Protein AF-A0A7V9G6Q3-F1 (afdb_monomer_lite)

Structure (mmCIF, N/CA/C/O backbone):
data_AF-A0A7V9G6Q3-F1
#
_entry.id   AF-A0A7V9G6Q3-F1
#
loop_
_atom_site.group_PDB
_atom_site.id
_atom_site.type_symbol
_atom_site.label_atom_id
_atom_site.label_alt_id
_atom_site.label_comp_id
_atom_site.label_asym_id
_atom_site.label_entity_id
_atom_site.label_seq_id
_atom_site.pdbx_PDB_ins_code
_atom_site.Cartn_x
_atom_site.Cartn_y
_atom_site.Cartn_z
_atom_site.occupancy
_atom_site.B_iso_or_equiv
_atom_site.auth_seq_id
_atom_site.auth_comp_id
_atom_site.auth_asym_id
_atom_site.auth_atom_id
_atom_site.pdbx_PDB_model_num
ATOM 1 N N . MET A 1 1 ? -16.842 5.705 -31.949 1.00 74.12 1 MET A N 1
ATOM 2 C CA . MET A 1 1 ? -16.216 4.716 -32.854 1.00 74.12 1 MET A CA 1
ATOM 3 C C . MET A 1 1 ? -16.035 5.419 -34.192 1.00 74.12 1 MET A C 1
ATOM 5 O O . MET A 1 1 ? -16.958 6.126 -34.568 1.00 74.12 1 MET A O 1
ATOM 9 N N . PHE A 1 2 ? -14.858 5.352 -34.820 1.00 83.75 2 PHE A N 1
ATOM 10 C CA . PHE A 1 2 ? -14.587 6.061 -36.082 1.00 83.75 2 PHE A CA 1
ATOM 11 C C . PHE A 1 2 ? -15.015 5.217 -37.288 1.00 83.75 2 PHE A C 1
ATOM 13 O O . PHE A 1 2 ? -14.822 4.003 -37.265 1.00 83.75 2 PHE A O 1
ATOM 20 N N . ASP A 1 3 ? -15.517 5.862 -38.344 1.00 86.12 3 ASP A N 1
ATOM 21 C CA . ASP A 1 3 ? -16.005 5.193 -39.564 1.00 86.12 3 ASP A CA 1
ATOM 22 C C . ASP A 1 3 ? -14.889 4.526 -40.385 1.00 86.12 3 ASP A C 1
ATOM 24 O O . ASP A 1 3 ? -15.136 3.624 -41.181 1.00 86.12 3 ASP A O 1
ATOM 28 N N . THR A 1 4 ? -13.633 4.935 -40.194 1.00 83.56 4 THR A N 1
ATOM 29 C CA . THR A 1 4 ? -12.463 4.292 -40.809 1.00 83.56 4 THR A CA 1
ATOM 30 C C . THR A 1 4 ? -11.347 4.174 -39.770 1.00 83.56 4 THR A C 1
ATOM 32 O O . THR A 1 4 ? -10.496 5.055 -39.662 1.00 83.56 4 THR A O 1
ATOM 35 N N . PRO A 1 5 ? -11.334 3.104 -38.958 1.00 81.31 5 PRO A N 1
ATOM 36 C CA . PRO A 1 5 ? -10.399 2.978 -37.840 1.00 81.31 5 PRO A CA 1
ATOM 37 C C . PRO A 1 5 ? -8.926 2.907 -38.277 1.00 81.31 5 PRO A C 1
ATOM 39 O O . PRO A 1 5 ? -8.040 3.232 -37.495 1.00 81.31 5 PRO A O 1
ATOM 42 N N . THR A 1 6 ? -8.653 2.534 -39.529 1.00 79.00 6 THR A N 1
ATOM 43 C CA . THR A 1 6 ? -7.299 2.376 -40.081 1.00 79.00 6 THR A CA 1
ATOM 44 C C . THR A 1 6 ? -6.585 3.689 -40.407 1.00 79.00 6 THR A C 1
ATOM 46 O O . THR A 1 6 ? -5.374 3.665 -40.593 1.00 79.00 6 THR A O 1
ATOM 49 N N . VAL A 1 7 ? -7.295 4.823 -40.465 1.00 83.19 7 VAL A N 1
ATOM 50 C CA . VAL A 1 7 ? -6.695 6.150 -40.731 1.00 83.19 7 VAL A CA 1
ATOM 51 C C . VAL A 1 7 ? -6.593 7.026 -39.484 1.00 83.19 7 VAL A C 1
ATOM 53 O O . VAL A 1 7 ? -6.053 8.124 -39.548 1.00 83.19 7 VAL A O 1
ATOM 56 N N . VAL A 1 8 ? -7.107 6.550 -38.345 1.00 86.44 8 VAL A N 1
ATOM 57 C CA . VAL A 1 8 ? -7.132 7.310 -37.085 1.00 86.44 8 VAL A CA 1
ATOM 58 C C . VAL A 1 8 ? -5.719 7.560 -36.564 1.00 86.44 8 VAL A C 1
ATOM 60 O O . VAL A 1 8 ? -5.437 8.630 -36.032 1.00 86.44 8 VAL A O 1
ATOM 63 N N . PHE A 1 9 ? -4.823 6.590 -36.745 1.00 89.56 9 PHE A N 1
ATOM 64 C CA . PHE A 1 9 ? -3.432 6.693 -36.333 1.00 89.56 9 PHE A CA 1
ATOM 65 C C . PHE A 1 9 ? -2.520 6.364 -37.506 1.00 89.56 9 PHE A C 1
ATOM 67 O O . PHE A 1 9 ? -2.561 5.259 -38.050 1.00 89.56 9 PHE A O 1
ATOM 74 N N . SER A 1 10 ? -1.683 7.327 -37.888 1.00 89.62 10 SER A N 1
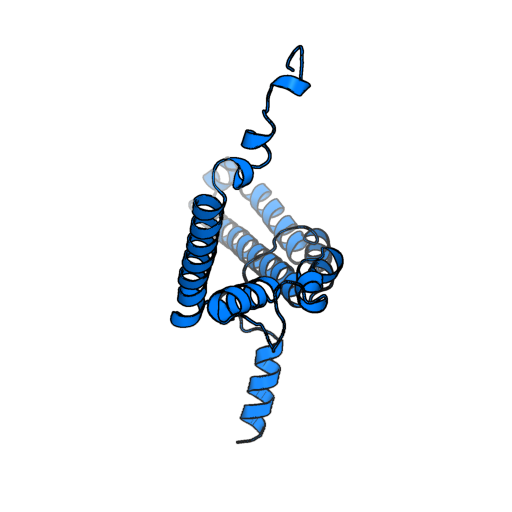ATOM 75 C CA . SER A 1 10 ? -0.628 7.081 -38.862 1.00 89.62 10 SER A CA 1
ATOM 76 C C . SER A 1 10 ? 0.416 6.113 -38.283 1.00 89.62 10 SER A C 1
ATOM 78 O O . SER A 1 10 ? 0.571 6.010 -37.060 1.00 89.62 10 SER A O 1
ATOM 80 N N . PRO A 1 11 ? 1.185 5.421 -39.141 1.00 91.00 11 PRO A N 1
ATOM 81 C CA . PRO A 1 11 ? 2.312 4.601 -38.706 1.00 91.00 11 PRO A CA 1
ATOM 82 C C . PRO A 1 11 ? 3.288 5.326 -37.773 1.00 91.00 11 PRO A C 1
ATOM 84 O O . PRO A 1 11 ? 3.766 4.710 -36.830 1.00 91.00 11 PRO A O 1
ATOM 87 N N . GLU A 1 12 ? 3.547 6.610 -38.022 1.00 91.81 12 GLU A N 1
ATOM 88 C CA . GLU A 1 12 ? 4.443 7.477 -37.243 1.00 91.81 12 GLU A CA 1
ATOM 89 C C . GLU A 1 12 ? 3.870 7.864 -35.876 1.00 91.81 12 GLU A C 1
ATOM 91 O O . GLU A 1 12 ? 4.628 8.127 -34.948 1.00 91.81 12 GLU A O 1
ATOM 96 N N . LEU A 1 13 ? 2.543 7.892 -35.722 1.00 91.19 13 LEU A N 1
ATOM 97 C CA . LEU A 1 13 ? 1.901 8.140 -34.430 1.00 91.19 13 LEU A CA 1
ATOM 98 C C . LEU A 1 13 ? 1.935 6.882 -33.549 1.00 91.19 13 LEU A C 1
ATOM 100 O O . LEU A 1 13 ? 2.157 6.978 -32.347 1.00 91.19 13 LEU A O 1
ATOM 104 N N . LEU A 1 14 ? 1.769 5.698 -34.148 1.00 94.06 14 LEU A N 1
ATOM 105 C CA . LEU A 1 14 ? 1.887 4.413 -33.441 1.00 94.06 14 LEU A CA 1
ATOM 106 C C . LEU A 1 14 ? 3.339 4.035 -33.117 1.00 94.06 14 LEU A C 1
ATOM 108 O O . LEU A 1 14 ? 3.579 3.286 -32.173 1.00 94.06 14 LEU A O 1
ATOM 112 N N . ARG A 1 15 ? 4.282 4.514 -33.932 1.00 95.44 15 ARG A N 1
ATOM 113 C CA . ARG A 1 15 ? 5.722 4.252 -33.847 1.00 95.44 15 ARG A CA 1
ATOM 114 C C . ARG A 1 15 ? 6.480 5.581 -33.899 1.00 95.44 15 ARG A C 1
ATOM 116 O O . ARG A 1 15 ? 7.009 5.932 -34.959 1.00 95.44 15 ARG A O 1
ATOM 123 N N . PRO A 1 16 ? 6.472 6.360 -32.801 1.00 95.12 16 PRO A N 1
ATOM 124 C CA . PRO A 1 16 ? 7.086 7.688 -32.758 1.00 95.12 16 PRO A CA 1
ATOM 125 C C . PRO A 1 16 ? 8.584 7.669 -33.087 1.00 95.12 16 PRO A C 1
ATOM 127 O O . PRO A 1 16 ? 9.109 8.661 -33.585 1.00 95.12 16 PRO A O 1
ATOM 130 N N . GLU A 1 17 ? 9.262 6.534 -32.912 1.00 96.19 17 GLU A N 1
ATOM 131 C CA . GLU A 1 17 ? 10.650 6.333 -33.325 1.00 96.19 17 GLU A CA 1
ATOM 132 C C . GLU A 1 17 ? 10.878 6.480 -34.840 1.00 96.19 17 GLU A C 1
ATOM 134 O O . GLU A 1 17 ? 12.016 6.657 -35.267 1.00 96.19 17 GLU A O 1
ATOM 139 N N . LEU A 1 18 ? 9.826 6.411 -35.667 1.00 96.19 18 LEU A N 1
ATOM 140 C CA . LEU A 1 18 ? 9.921 6.646 -37.112 1.00 96.19 18 LEU A CA 1
ATOM 141 C C . LEU A 1 18 ? 10.009 8.133 -37.475 1.00 96.19 18 LEU A C 1
ATOM 143 O O . LEU A 1 18 ? 10.485 8.442 -38.564 1.00 96.19 18 LEU A O 1
ATOM 147 N N . GLN A 1 19 ? 9.548 9.031 -36.596 1.00 94.88 19 GLN A N 1
ATOM 148 C CA . GLN A 1 19 ? 9.585 10.478 -36.840 1.00 94.88 19 GLN A CA 1
ATOM 149 C C . GLN A 1 19 ? 11.012 11.012 -36.697 1.00 94.88 19 GLN A C 1
ATOM 151 O O . GLN A 1 19 ? 11.509 11.706 -37.578 1.00 94.88 19 GLN A O 1
ATOM 156 N N . ASP A 1 20 ? 11.670 10.650 -35.594 1.00 97.38 20 ASP A N 1
ATOM 157 C CA . ASP A 1 20 ? 13.064 10.976 -35.312 1.00 97.38 20 ASP A CA 1
ATOM 158 C C . ASP A 1 20 ? 13.633 9.949 -34.318 1.00 97.38 20 ASP A C 1
ATOM 160 O O . ASP A 1 20 ? 13.229 9.878 -33.153 1.00 97.38 20 ASP A O 1
ATOM 164 N N . ARG A 1 21 ? 14.581 9.131 -34.789 1.00 97.12 21 ARG A N 1
ATOM 165 C CA . ARG A 1 21 ? 15.198 8.067 -33.982 1.00 97.12 21 ARG A CA 1
ATOM 166 C C . ARG A 1 21 ? 16.133 8.616 -32.909 1.00 97.12 21 ARG A C 1
ATOM 168 O O . ARG A 1 21 ? 16.232 8.006 -31.847 1.00 97.12 21 ARG A O 1
ATOM 175 N N . GLU A 1 22 ? 16.824 9.721 -33.182 1.00 97.88 22 GLU A N 1
ATOM 176 C CA . GLU A 1 22 ? 17.760 10.327 -32.232 1.00 97.88 22 GLU A CA 1
ATOM 177 C C . GLU A 1 22 ? 16.988 11.001 -31.101 1.00 97.88 22 GLU A C 1
ATOM 179 O O . GLU A 1 22 ? 17.268 10.744 -29.929 1.00 97.88 22 GLU A O 1
ATOM 184 N N . ALA A 1 23 ? 15.946 11.767 -31.436 1.00 97.38 23 ALA A N 1
ATOM 185 C CA . ALA A 1 23 ? 15.065 12.362 -30.436 1.00 97.38 23 ALA A CA 1
ATOM 186 C C . ALA A 1 23 ? 14.360 11.293 -29.582 1.00 97.38 23 ALA A C 1
ATOM 188 O O . ALA A 1 23 ? 14.237 11.458 -28.366 1.00 97.38 23 ALA A O 1
ATOM 189 N N . PHE A 1 24 ? 13.940 10.174 -30.185 1.00 97.75 24 PHE A N 1
ATOM 190 C CA . PHE A 1 24 ? 13.360 9.050 -29.447 1.00 97.75 24 PHE A CA 1
ATOM 191 C C . PHE A 1 24 ? 14.358 8.437 -28.451 1.00 97.75 24 PHE A C 1
ATOM 193 O O . PHE A 1 24 ? 14.016 8.242 -27.284 1.00 97.75 24 PHE A O 1
ATOM 200 N N . ALA A 1 25 ? 15.597 8.169 -28.880 1.00 97.94 25 ALA A N 1
ATOM 201 C CA . ALA A 1 25 ? 16.642 7.629 -28.009 1.00 97.94 25 ALA A CA 1
ATOM 202 C C . ALA A 1 25 ? 16.986 8.589 -26.857 1.00 97.94 25 ALA A C 1
ATOM 204 O O . ALA A 1 25 ? 17.002 8.167 -25.701 1.00 97.94 25 ALA A O 1
ATOM 205 N N . ALA A 1 26 ? 17.151 9.884 -27.148 1.00 97.94 26 ALA A N 1
ATOM 206 C CA . ALA A 1 26 ? 17.385 10.911 -26.133 1.00 97.94 26 ALA A CA 1
ATOM 207 C C . ALA A 1 26 ? 16.228 10.995 -25.118 1.00 97.94 26 ALA A C 1
ATOM 209 O O . ALA A 1 26 ? 16.450 11.133 -23.915 1.00 97.94 26 ALA A O 1
ATOM 210 N N . GLY A 1 27 ? 14.980 10.850 -25.577 1.00 97.81 27 GLY A N 1
ATOM 211 C CA . GLY A 1 27 ? 13.813 10.765 -24.698 1.00 97.81 27 GLY A CA 1
ATOM 212 C C . GLY A 1 27 ? 13.865 9.562 -23.750 1.00 97.81 27 GLY A C 1
ATOM 213 O O . GLY A 1 27 ? 13.564 9.699 -22.563 1.00 97.81 27 GLY A O 1
ATOM 214 N N . MET A 1 28 ? 14.293 8.397 -24.240 1.00 97.38 28 MET A N 1
ATOM 215 C CA . MET A 1 28 ? 14.469 7.201 -23.410 1.00 97.38 28 MET A CA 1
ATOM 216 C C . MET A 1 28 ? 15.578 7.378 -22.366 1.00 97.38 28 MET A C 1
ATOM 218 O O . MET A 1 28 ? 15.383 6.997 -21.211 1.00 97.38 28 MET A O 1
ATOM 222 N N . GLU A 1 29 ? 16.704 7.993 -22.731 1.00 97.31 29 GLU A N 1
ATOM 223 C CA . GLU A 1 29 ? 17.790 8.311 -21.793 1.00 97.31 29 GLU A CA 1
ATOM 224 C C . GLU A 1 29 ? 17.312 9.238 -20.669 1.00 97.31 29 GLU A C 1
ATOM 226 O O . GLU A 1 29 ? 17.574 8.973 -19.495 1.00 97.31 29 GLU A O 1
ATOM 231 N N . LEU A 1 30 ? 16.530 10.271 -21.002 1.00 97.81 30 LEU A N 1
ATOM 232 C CA . LEU A 1 30 ? 15.936 11.174 -20.012 1.00 97.81 30 LEU A CA 1
ATOM 233 C C . LEU A 1 30 ? 14.977 10.451 -19.055 1.00 97.81 30 LEU A C 1
ATOM 235 O O . LEU A 1 30 ? 14.968 10.748 -17.857 1.00 97.81 30 LEU A O 1
ATOM 239 N N . ILE A 1 31 ? 14.182 9.497 -19.554 1.00 97.06 31 ILE A N 1
ATOM 240 C CA . ILE A 1 31 ? 13.299 8.668 -18.719 1.00 97.06 31 ILE A CA 1
ATOM 241 C C . ILE A 1 31 ? 14.125 7.828 -17.741 1.00 97.06 31 ILE A C 1
ATOM 243 O O . ILE A 1 31 ? 13.827 7.826 -16.546 1.00 97.06 31 ILE A O 1
ATOM 247 N N . VAL A 1 32 ? 15.159 7.136 -18.230 1.00 96.12 32 VAL A N 1
ATOM 248 C CA . VAL A 1 32 ? 16.025 6.280 -17.403 1.00 96.12 32 VAL A CA 1
ATOM 249 C C . VAL A 1 32 ? 16.747 7.104 -16.340 1.00 96.12 32 VAL A C 1
ATOM 251 O O . VAL A 1 32 ? 16.762 6.720 -15.173 1.00 96.12 32 VAL A O 1
ATOM 254 N N . GLU A 1 33 ? 17.280 8.267 -16.707 1.00 97.44 33 GLU A N 1
ATOM 255 C CA . GLU A 1 33 ? 17.960 9.156 -15.766 1.00 97.44 33 GLU A CA 1
ATOM 256 C C . GLU A 1 33 ? 16.999 9.691 -14.694 1.00 97.44 33 GLU A C 1
ATOM 258 O O . GLU A 1 33 ? 17.309 9.665 -13.502 1.00 97.44 33 GLU A O 1
ATOM 263 N N . SER A 1 34 ? 15.786 10.088 -15.088 1.00 97.69 34 SER A N 1
ATOM 264 C CA . SER A 1 34 ? 14.749 10.526 -14.144 1.00 97.69 34 SER A CA 1
ATOM 265 C C . SER A 1 34 ? 14.351 9.410 -13.173 1.00 97.69 34 SER A C 1
ATOM 267 O O . SER A 1 34 ? 14.201 9.644 -11.973 1.00 97.69 34 SER A O 1
ATOM 269 N N . GLN A 1 35 ? 14.209 8.180 -13.674 1.00 96.25 35 GLN A N 1
ATOM 270 C CA . GLN A 1 35 ? 13.928 6.997 -12.861 1.00 96.25 35 GLN A CA 1
ATOM 271 C C . GLN A 1 35 ? 15.062 6.697 -11.877 1.00 96.25 35 GLN A C 1
ATOM 273 O O . GLN A 1 35 ? 14.792 6.420 -10.708 1.00 96.25 35 GLN A O 1
ATOM 278 N N . ARG A 1 36 ? 16.319 6.792 -12.323 1.00 97.50 36 ARG A N 1
ATOM 279 C CA . ARG A 1 36 ? 17.499 6.590 -11.478 1.00 97.50 36 ARG A CA 1
ATOM 280 C C . ARG A 1 36 ? 17.553 7.609 -10.345 1.00 97.50 36 ARG A C 1
ATOM 282 O O . ARG A 1 36 ? 17.734 7.215 -9.198 1.00 97.50 36 ARG A O 1
ATOM 289 N N . LEU A 1 37 ? 17.349 8.895 -10.642 1.00 97.50 37 LEU A N 1
ATOM 290 C CA . LEU A 1 37 ? 17.320 9.961 -9.631 1.00 97.50 37 LEU A CA 1
ATOM 291 C C . LEU A 1 37 ? 16.199 9.746 -8.608 1.00 97.50 37 LEU A C 1
ATOM 293 O O . LEU A 1 37 ? 16.435 9.851 -7.406 1.00 97.50 37 LEU A O 1
ATOM 297 N N . ALA A 1 38 ? 14.997 9.395 -9.073 1.00 97.00 38 ALA A N 1
ATOM 298 C CA . ALA A 1 38 ? 13.874 9.099 -8.190 1.00 97.00 38 ALA A CA 1
ATOM 299 C C . ALA A 1 38 ? 14.165 7.893 -7.283 1.00 97.00 38 ALA A C 1
ATOM 301 O O . ALA A 1 38 ? 13.920 7.961 -6.084 1.00 97.00 38 ALA A O 1
ATOM 302 N N . ALA A 1 39 ? 14.717 6.808 -7.832 1.00 97.31 39 ALA A N 1
ATOM 303 C CA . ALA A 1 39 ? 15.063 5.619 -7.059 1.00 97.31 39 ALA A CA 1
ATOM 304 C C . ALA A 1 39 ? 16.213 5.864 -6.072 1.00 97.31 39 ALA A C 1
ATOM 306 O O . ALA A 1 39 ? 16.182 5.340 -4.959 1.00 97.31 39 ALA A O 1
ATOM 307 N N . GLN A 1 40 ? 17.198 6.684 -6.449 1.00 97.44 40 GLN A N 1
ATOM 308 C CA . GLN A 1 40 ? 18.319 7.041 -5.584 1.00 97.44 40 GLN A CA 1
ATOM 309 C C . GLN A 1 40 ? 17.848 7.762 -4.315 1.00 97.44 40 GLN A C 1
ATOM 311 O O . GLN A 1 40 ? 18.374 7.479 -3.245 1.00 97.44 40 GLN A O 1
ATOM 316 N N . ALA A 1 41 ? 16.803 8.592 -4.395 1.00 97.50 41 ALA A N 1
ATOM 317 C CA . ALA A 1 41 ? 16.245 9.259 -3.219 1.00 97.50 41 ALA A CA 1
ATOM 318 C C . ALA A 1 41 ? 15.793 8.269 -2.124 1.00 97.50 41 ALA A C 1
ATOM 320 O O . ALA A 1 41 ? 16.094 8.490 -0.956 1.00 97.50 41 ALA A O 1
ATOM 321 N N . TYR A 1 42 ? 15.165 7.144 -2.502 1.00 96.00 42 TYR A N 1
ATOM 322 C CA . TYR A 1 42 ? 14.760 6.083 -1.560 1.00 96.00 42 TYR A CA 1
ATOM 323 C C . TYR A 1 42 ? 15.951 5.349 -0.926 1.00 96.00 42 TYR A C 1
ATOM 325 O O . TYR A 1 42 ? 15.844 4.769 0.155 1.00 96.00 42 TYR A O 1
ATOM 333 N N . VAL A 1 43 ? 17.078 5.295 -1.641 1.00 94.50 43 VAL A N 1
ATOM 334 C CA . VAL A 1 43 ? 18.321 4.708 -1.130 1.00 94.50 43 VAL A CA 1
ATOM 335 C C . VAL A 1 43 ? 18.991 5.676 -0.159 1.00 94.50 43 VAL A C 1
ATOM 337 O O . VAL A 1 43 ? 19.451 5.247 0.896 1.00 94.50 43 VAL A O 1
ATOM 340 N N . ASP A 1 44 ? 19.028 6.962 -0.504 1.00 96.25 44 ASP A N 1
ATOM 341 C CA . ASP A 1 44 ? 19.699 8.004 0.273 1.00 96.25 44 ASP A CA 1
ATOM 342 C C . ASP A 1 44 ? 18.998 8.278 1.610 1.00 96.25 44 ASP A C 1
ATOM 344 O O . ASP A 1 44 ? 19.667 8.534 2.612 1.00 96.25 44 ASP A O 1
ATOM 348 N N . ASP A 1 45 ? 17.664 8.203 1.646 1.00 95.38 45 ASP A N 1
ATOM 349 C CA . ASP A 1 45 ? 16.869 8.410 2.863 1.00 95.38 45 ASP A CA 1
ATOM 350 C C . ASP A 1 45 ? 16.592 7.121 3.665 1.00 95.38 45 ASP A C 1
ATOM 352 O O . ASP A 1 45 ? 15.988 7.177 4.738 1.00 95.38 45 ASP A O 1
ATOM 356 N N . GLY A 1 46 ? 17.041 5.963 3.166 1.00 92.75 46 GLY A N 1
ATOM 357 C CA . GLY A 1 46 ? 16.861 4.650 3.795 1.00 92.75 46 GLY A CA 1
ATOM 358 C C . GLY A 1 46 ? 15.447 4.066 3.689 1.00 92.75 46 GLY A C 1
ATOM 359 O O . GLY A 1 46 ? 15.217 2.941 4.131 1.00 92.75 46 GLY A O 1
ATOM 360 N N . SER A 1 47 ? 14.490 4.762 3.069 1.00 91.94 47 SER A N 1
ATOM 361 C CA . SER A 1 47 ? 13.102 4.294 2.944 1.00 91.94 47 SER A CA 1
ATOM 362 C C . SER A 1 47 ? 12.950 3.045 2.067 1.00 91.94 47 SER A C 1
ATOM 364 O O . SER A 1 47 ? 11.941 2.338 2.159 1.00 91.94 47 SER A O 1
ATOM 366 N N . ILE A 1 48 ? 13.969 2.705 1.269 1.00 93.38 48 ILE A N 1
ATOM 367 C CA . ILE A 1 48 ? 14.043 1.433 0.540 1.00 93.38 48 ILE A CA 1
ATOM 368 C C . ILE A 1 48 ? 13.955 0.207 1.466 1.00 93.38 48 ILE A C 1
ATOM 370 O O . ILE A 1 48 ? 13.457 -0.838 1.044 1.00 93.38 48 ILE A O 1
ATOM 374 N N . GLU A 1 49 ? 14.385 0.326 2.726 1.00 90.31 49 GLU A N 1
ATOM 375 C CA . GLU A 1 49 ? 14.319 -0.759 3.713 1.00 90.31 49 GLU A CA 1
ATOM 376 C C . GLU A 1 49 ? 12.876 -1.088 4.110 1.00 90.31 49 GLU A C 1
ATOM 378 O O . GLU A 1 49 ? 12.561 -2.248 4.366 1.00 90.31 49 GLU A O 1
ATOM 383 N N . GLU A 1 50 ? 11.975 -0.105 4.067 1.00 89.94 50 GLU A N 1
ATOM 384 C CA . GLU A 1 50 ? 10.553 -0.273 4.385 1.00 89.94 50 GLU A CA 1
ATOM 385 C C . GLU A 1 50 ? 9.736 -0.753 3.173 1.00 89.94 50 GLU A C 1
ATOM 387 O O . GLU A 1 50 ? 8.688 -1.386 3.332 1.00 89.94 50 GLU A O 1
ATOM 392 N N . ALA A 1 51 ? 10.236 -0.544 1.951 1.00 91.88 51 ALA A N 1
ATOM 393 C CA . ALA A 1 51 ? 9.564 -0.956 0.722 1.00 91.88 51 ALA A CA 1
ATOM 394 C C . ALA A 1 51 ? 9.340 -2.476 0.670 1.00 91.88 51 ALA A C 1
ATOM 396 O O . ALA A 1 51 ? 10.222 -3.268 1.013 1.00 91.88 51 ALA A O 1
ATOM 397 N N . CYS A 1 52 ? 8.166 -2.915 0.201 1.00 93.56 52 CYS A N 1
ATOM 398 C CA . CYS A 1 52 ? 7.905 -4.346 0.046 1.00 93.56 52 CYS A CA 1
ATOM 399 C C . CYS A 1 52 ? 8.903 -4.989 -0.942 1.00 93.56 52 CYS A C 1
ATOM 401 O O . CYS A 1 52 ? 9.393 -4.302 -1.843 1.00 93.56 52 CYS A O 1
ATOM 403 N N . PRO A 1 53 ? 9.189 -6.300 -0.825 1.00 93.75 53 PRO A N 1
ATOM 404 C CA . PRO A 1 53 ? 10.246 -6.957 -1.598 1.00 93.75 53 PRO A CA 1
ATOM 405 C C . PRO A 1 53 ? 10.268 -6.668 -3.114 1.00 93.75 53 PRO A C 1
ATOM 407 O O . PRO A 1 53 ? 11.342 -6.331 -3.613 1.00 93.75 53 PRO A O 1
ATOM 410 N N . PRO A 1 54 ? 9.141 -6.722 -3.865 1.00 95.25 54 PRO A N 1
ATOM 411 C CA . PRO A 1 54 ? 9.163 -6.382 -5.293 1.00 95.25 54 PRO A CA 1
ATOM 412 C C . PRO A 1 54 ? 9.556 -4.921 -5.562 1.00 95.25 54 PRO A C 1
ATOM 414 O O . PRO A 1 54 ? 10.293 -4.650 -6.509 1.00 95.25 54 PRO A O 1
ATOM 417 N N . LEU A 1 55 ? 9.103 -3.979 -4.727 1.00 95.50 55 LEU A N 1
ATOM 418 C CA . LEU A 1 55 ? 9.439 -2.562 -4.877 1.00 95.50 55 LEU A CA 1
ATOM 419 C C . LEU A 1 55 ? 10.896 -2.283 -4.505 1.00 95.50 55 LEU A C 1
ATOM 421 O O . LEU A 1 55 ? 11.585 -1.586 -5.244 1.00 95.50 55 LEU A O 1
ATOM 425 N N . ALA A 1 56 ? 11.393 -2.873 -3.417 1.00 95.12 56 ALA A N 1
ATOM 426 C CA . ALA A 1 56 ? 12.800 -2.763 -3.041 1.00 95.12 56 ALA A CA 1
ATOM 427 C C . ALA A 1 56 ? 13.721 -3.294 -4.156 1.00 95.12 56 ALA A C 1
ATOM 429 O O . ALA A 1 56 ? 14.720 -2.657 -4.493 1.00 95.12 56 ALA A O 1
ATOM 430 N N . ALA A 1 57 ? 13.358 -4.421 -4.782 1.00 95.69 57 ALA A N 1
ATOM 431 C CA . ALA A 1 57 ? 14.116 -4.991 -5.892 1.00 95.69 57 ALA A CA 1
ATOM 432 C C . ALA A 1 57 ? 14.173 -4.043 -7.100 1.00 95.69 57 ALA A C 1
ATOM 434 O O . ALA A 1 57 ? 15.264 -3.753 -7.591 1.00 95.69 57 ALA A O 1
ATOM 435 N N . ILE A 1 58 ? 13.033 -3.511 -7.559 1.00 96.88 58 ILE A N 1
ATOM 436 C CA . ILE A 1 58 ? 13.024 -2.642 -8.744 1.00 96.88 58 ILE A CA 1
ATOM 437 C C . ILE A 1 58 ? 13.670 -1.279 -8.485 1.00 96.88 58 ILE A C 1
ATOM 439 O O . ILE A 1 58 ? 14.406 -0.803 -9.343 1.00 96.88 58 ILE A O 1
ATOM 443 N N . LEU A 1 59 ? 13.489 -0.696 -7.294 1.00 97.00 59 LEU A N 1
ATOM 444 C CA . LEU A 1 59 ? 14.188 0.529 -6.893 1.00 97.00 59 LEU A CA 1
ATOM 445 C C . LEU A 1 59 ? 15.706 0.317 -6.875 1.00 97.00 59 LEU A C 1
ATOM 447 O O . LEU A 1 59 ? 16.452 1.171 -7.348 1.00 97.00 59 LEU A O 1
ATOM 451 N N . THR A 1 60 ? 16.169 -0.847 -6.408 1.00 96.19 60 THR A N 1
ATOM 452 C CA . THR A 1 60 ? 17.597 -1.194 -6.445 1.00 96.19 60 THR A CA 1
ATOM 453 C C . THR A 1 60 ? 18.109 -1.274 -7.885 1.00 96.19 60 THR A C 1
ATOM 455 O O . THR A 1 60 ? 19.138 -0.675 -8.187 1.00 96.19 60 THR A O 1
ATOM 458 N N . VAL A 1 61 ? 17.375 -1.935 -8.791 1.00 96.56 61 VAL A N 1
ATOM 459 C CA . VAL A 1 61 ? 17.744 -1.997 -10.219 1.00 96.56 61 VAL A CA 1
ATOM 460 C C . VAL A 1 61 ? 17.760 -0.606 -10.854 1.00 96.56 61 VAL A C 1
ATOM 462 O O . VAL A 1 61 ? 18.696 -0.282 -11.576 1.00 96.56 61 VAL A O 1
ATOM 465 N N . MET A 1 62 ? 16.767 0.237 -10.567 1.00 96.31 62 MET A N 1
ATOM 466 C CA . MET A 1 62 ? 16.699 1.604 -11.095 1.00 96.31 62 MET A CA 1
ATOM 467 C C . MET A 1 62 ? 17.866 2.471 -10.608 1.00 96.31 62 MET A C 1
ATOM 469 O O . MET A 1 62 ? 18.418 3.236 -11.392 1.00 96.31 62 MET A O 1
ATOM 473 N N . ALA A 1 63 ? 18.253 2.359 -9.334 1.00 95.88 63 ALA A N 1
ATOM 474 C CA . ALA A 1 63 ? 19.319 3.173 -8.754 1.00 95.88 63 ALA A CA 1
ATOM 475 C C . ALA A 1 63 ? 20.729 2.664 -9.108 1.00 95.88 63 ALA A C 1
ATOM 477 O O . ALA A 1 63 ? 21.632 3.465 -9.349 1.00 95.88 63 ALA A O 1
ATOM 478 N N . ARG A 1 64 ? 20.934 1.339 -9.119 1.00 93.81 64 ARG A N 1
ATOM 479 C CA . ARG A 1 64 ? 22.267 0.703 -9.167 1.00 93.81 64 ARG A CA 1
ATOM 480 C C . ARG A 1 64 ? 22.531 -0.124 -10.427 1.00 93.81 64 ARG A C 1
ATOM 482 O O . ARG A 1 64 ? 23.671 -0.510 -10.653 1.00 93.81 64 ARG A O 1
ATOM 489 N N . GLY A 1 65 ? 21.511 -0.389 -11.241 1.00 92.19 65 GLY A N 1
ATOM 490 C CA . GLY A 1 65 ? 21.592 -1.191 -12.468 1.00 92.19 65 GLY A CA 1
ATOM 491 C C . GLY A 1 65 ? 21.234 -2.668 -12.282 1.00 92.19 65 GLY A C 1
ATOM 492 O O . GLY A 1 65 ? 20.760 -3.305 -13.223 1.00 92.19 65 GLY A O 1
ATOM 493 N N . ASP A 1 66 ? 21.383 -3.212 -11.073 1.00 92.56 66 ASP A N 1
ATOM 494 C CA . ASP A 1 66 ? 21.038 -4.596 -10.756 1.00 92.56 66 ASP A CA 1
ATOM 495 C C . ASP A 1 66 ? 20.554 -4.767 -9.310 1.00 92.56 66 ASP A C 1
ATOM 497 O O . ASP A 1 66 ? 20.830 -3.961 -8.423 1.00 92.56 66 ASP A O 1
ATOM 501 N N . TRP A 1 67 ? 19.828 -5.856 -9.076 1.00 92.81 67 TRP A N 1
ATOM 502 C CA . TRP A 1 67 ? 19.471 -6.349 -7.755 1.00 92.81 67 TRP A CA 1
ATOM 503 C C . TRP A 1 67 ? 20.085 -7.739 -7.584 1.00 92.81 67 TRP A C 1
ATOM 505 O O . TRP A 1 67 ? 19.635 -8.697 -8.206 1.00 92.81 67 TRP A O 1
ATOM 515 N N . GLN A 1 68 ? 21.131 -7.863 -6.761 1.00 89.44 68 GLN A N 1
ATOM 516 C CA . GLN A 1 68 ? 21.855 -9.130 -6.546 1.00 89.44 68 GLN A CA 1
ATOM 517 C C . GLN A 1 68 ? 22.445 -9.721 -7.845 1.00 89.44 68 GLN A C 1
ATOM 519 O O . GLN A 1 68 ? 22.394 -10.931 -8.070 1.00 89.44 68 GLN A O 1
ATOM 524 N N . GLY A 1 69 ? 22.967 -8.872 -8.734 1.00 91.19 69 GLY A N 1
ATOM 525 C CA . GLY A 1 69 ? 23.468 -9.260 -10.054 1.00 91.19 69 GLY A CA 1
A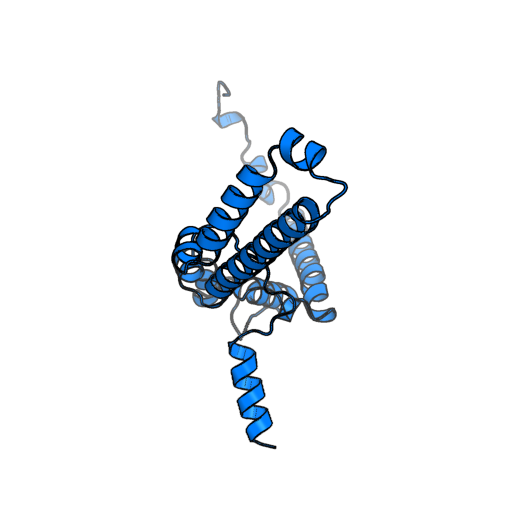TOM 526 C C . GLY A 1 69 ? 22.370 -9.517 -11.091 1.00 91.19 69 GLY A C 1
ATOM 527 O O . GLY A 1 69 ? 22.656 -10.044 -12.165 1.00 91.19 69 GLY A O 1
ATOM 528 N N . ARG A 1 70 ? 21.108 -9.187 -10.786 1.00 90.75 70 ARG A N 1
ATOM 529 C CA . ARG A 1 70 ? 19.944 -9.471 -11.637 1.00 90.75 70 ARG A CA 1
ATOM 530 C C . ARG A 1 70 ? 19.335 -8.180 -12.169 1.00 90.75 70 ARG A C 1
ATOM 532 O O . ARG A 1 70 ? 18.929 -7.316 -11.395 1.00 90.75 70 ARG A O 1
ATOM 539 N N . GLY A 1 71 ? 19.245 -8.073 -13.492 1.00 91.62 71 GLY A N 1
ATOM 540 C CA . GLY A 1 71 ? 18.557 -6.974 -14.172 1.00 91.62 71 GLY A CA 1
ATOM 541 C C . GLY A 1 71 ? 17.038 -7.169 -14.259 1.00 91.62 71 GLY A C 1
ATOM 542 O O . GLY A 1 71 ? 16.489 -8.166 -13.785 1.00 91.62 71 GLY A O 1
ATOM 543 N N . LEU A 1 72 ? 16.358 -6.230 -14.925 1.00 91.94 72 LEU A N 1
ATOM 544 C CA . LEU A 1 72 ? 14.892 -6.211 -15.062 1.00 91.94 72 LEU A CA 1
ATOM 545 C C . LEU A 1 72 ? 14.313 -7.480 -15.697 1.00 91.94 72 LEU A C 1
ATOM 547 O O . LEU A 1 72 ? 13.217 -7.903 -15.337 1.00 91.94 72 LEU A O 1
ATOM 551 N N . ASP A 1 73 ? 15.032 -8.103 -16.626 1.00 93.56 73 ASP A N 1
ATOM 552 C CA . ASP A 1 73 ? 14.540 -9.274 -17.361 1.00 93.56 73 ASP A CA 1
ATOM 553 C C . ASP A 1 73 ? 14.798 -10.597 -16.643 1.00 93.56 73 ASP A C 1
ATOM 555 O O . ASP A 1 73 ? 14.419 -11.662 -17.131 1.00 93.56 73 ASP A O 1
ATOM 559 N N . HIS A 1 74 ? 15.404 -10.550 -15.456 1.00 96.44 74 HIS A N 1
ATOM 560 C CA . HIS A 1 74 ? 15.668 -11.757 -14.697 1.00 96.44 74 HIS A CA 1
ATOM 561 C C . HIS A 1 74 ? 14.350 -12.403 -14.219 1.00 96.44 74 HIS A C 1
ATOM 563 O O . HIS A 1 74 ? 13.552 -11.737 -13.546 1.00 96.44 74 HIS A O 1
ATOM 569 N N . PRO A 1 75 ? 14.117 -13.708 -14.481 1.00 95.88 75 PRO A N 1
ATOM 570 C CA . PRO A 1 75 ? 12.858 -14.380 -14.145 1.00 95.88 75 PRO A CA 1
ATOM 571 C C . PRO A 1 75 ? 12.481 -14.285 -12.666 1.00 95.88 75 PRO A C 1
ATOM 573 O O . PRO A 1 75 ? 11.315 -14.091 -12.339 1.00 95.88 75 PRO A O 1
ATOM 576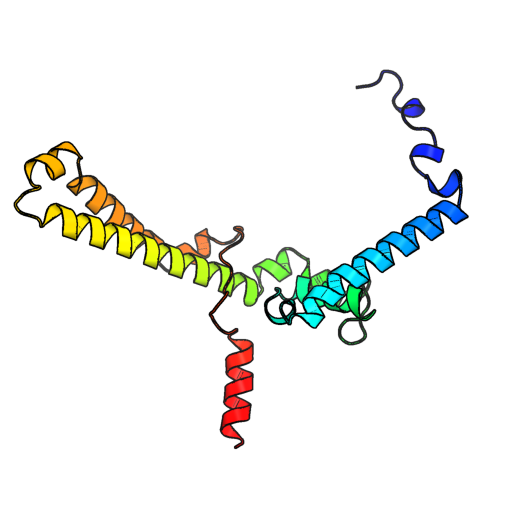 N N . GLU A 1 76 ? 13.464 -14.369 -11.765 1.00 93.56 76 GLU A N 1
ATOM 577 C CA . GLU A 1 76 ? 13.208 -14.260 -10.323 1.00 93.56 76 GLU A CA 1
ATOM 578 C C . GLU A 1 76 ? 12.701 -12.878 -9.904 1.00 93.56 76 GLU A C 1
ATOM 580 O O . GLU A 1 76 ? 11.842 -12.802 -9.034 1.00 93.56 76 GLU A O 1
ATOM 585 N N . LEU A 1 77 ? 13.166 -11.794 -10.540 1.00 94.06 77 LEU A N 1
ATOM 586 C CA . LEU A 1 77 ? 12.637 -10.456 -10.270 1.00 94.06 77 LEU A CA 1
ATOM 587 C C . LEU A 1 77 ? 11.196 -10.360 -10.770 1.00 94.06 77 LEU A C 1
ATOM 589 O O . LEU A 1 77 ? 10.313 -9.932 -10.032 1.00 94.06 77 LEU A O 1
ATOM 593 N N . ARG A 1 78 ? 10.936 -10.814 -12.003 1.00 95.44 78 ARG A N 1
ATOM 594 C CA . ARG A 1 78 ? 9.587 -10.813 -12.594 1.00 95.44 78 ARG A CA 1
ATOM 595 C C . ARG A 1 78 ? 8.598 -11.648 -11.776 1.00 95.44 78 ARG A C 1
ATOM 597 O O . ARG A 1 78 ? 7.445 -11.245 -11.632 1.00 95.44 78 ARG A O 1
ATOM 604 N N . LEU A 1 79 ? 9.051 -12.759 -11.191 1.00 96.25 79 LEU A N 1
ATOM 605 C CA . LEU A 1 79 ? 8.238 -13.622 -10.334 1.00 96.25 79 LEU A CA 1
ATOM 606 C C . LEU A 1 79 ? 7.665 -12.870 -9.124 1.00 96.25 79 LEU A C 1
ATOM 608 O O . LEU A 1 79 ? 6.504 -13.101 -8.780 1.00 96.25 79 LEU A O 1
ATOM 612 N N . LEU A 1 80 ? 8.420 -11.934 -8.529 1.00 95.00 80 LEU A N 1
ATOM 613 C CA . LEU A 1 80 ? 7.976 -11.145 -7.368 1.00 95.00 80 LEU A CA 1
ATOM 614 C C . LEU A 1 80 ? 6.705 -10.324 -7.645 1.00 95.00 80 LEU A C 1
ATOM 616 O O . LEU A 1 80 ? 5.969 -10.002 -6.714 1.00 95.00 80 LEU A O 1
ATOM 620 N N . PHE A 1 81 ? 6.446 -9.994 -8.913 1.00 96.25 81 PHE A N 1
ATOM 621 C CA . PHE A 1 81 ? 5.295 -9.203 -9.353 1.00 96.25 81 PHE A CA 1
ATOM 622 C C . PHE A 1 81 ? 4.093 -10.060 -9.776 1.00 96.25 81 PHE A C 1
ATOM 624 O O . PHE A 1 81 ? 3.051 -9.518 -10.144 1.00 96.25 81 PHE A O 1
ATOM 631 N N . THR A 1 82 ? 4.206 -11.390 -9.732 1.00 97.19 82 THR A N 1
ATOM 632 C CA . THR A 1 82 ? 3.079 -12.276 -10.050 1.00 97.19 82 THR A CA 1
ATOM 633 C C . THR A 1 82 ? 2.066 -12.304 -8.911 1.00 97.19 82 THR A C 1
ATOM 635 O O . THR A 1 82 ? 2.411 -12.218 -7.728 1.00 97.19 82 THR A O 1
ATOM 638 N N . ARG A 1 83 ? 0.785 -12.450 -9.265 1.00 96.62 83 ARG A N 1
ATOM 639 C CA . ARG A 1 83 ? -0.314 -12.495 -8.294 1.00 96.62 83 ARG A CA 1
ATOM 640 C C . ARG A 1 83 ? -0.153 -13.670 -7.335 1.00 96.62 83 ARG A C 1
ATOM 642 O O . ARG A 1 83 ? -0.369 -13.522 -6.137 1.00 96.62 83 ARG A O 1
ATOM 649 N N . GLU A 1 84 ? 0.219 -14.825 -7.864 1.00 96.50 84 GLU A N 1
ATOM 650 C CA . GLU A 1 84 ? 0.382 -16.070 -7.120 1.00 96.50 84 GLU A CA 1
ATOM 651 C C . GLU A 1 84 ? 1.489 -15.923 -6.075 1.00 96.50 84 GLU A C 1
ATOM 653 O O . GLU A 1 84 ? 1.278 -16.248 -4.906 1.00 96.50 84 GLU A O 1
ATOM 658 N N . HIS A 1 85 ? 2.635 -15.360 -6.472 1.00 96.19 85 HIS A N 1
ATOM 659 C CA . HIS A 1 85 ? 3.751 -15.128 -5.563 1.00 96.19 85 HIS A CA 1
ATOM 660 C C . HIS A 1 85 ? 3.406 -14.086 -4.492 1.00 96.19 85 HIS A C 1
ATOM 662 O O . HIS A 1 85 ? 3.693 -14.301 -3.316 1.00 96.19 85 HIS A O 1
ATOM 668 N N . LEU A 1 86 ? 2.729 -12.994 -4.866 1.00 96.06 86 LEU A N 1
ATOM 669 C CA . LEU A 1 86 ? 2.269 -11.980 -3.916 1.00 96.06 86 LEU A CA 1
ATOM 670 C C . LEU A 1 86 ? 1.337 -12.587 -2.863 1.00 96.06 86 LEU A C 1
ATOM 672 O O . LEU A 1 86 ? 1.581 -12.420 -1.670 1.00 96.06 86 LEU A O 1
ATOM 676 N N . LEU A 1 87 ? 0.301 -13.321 -3.282 1.00 95.75 87 LEU A N 1
ATOM 677 C CA . LEU A 1 87 ? -0.694 -13.899 -2.372 1.00 95.75 87 LEU A CA 1
ATOM 678 C C . LEU A 1 87 ? -0.111 -14.980 -1.451 1.00 95.75 87 LEU A C 1
ATOM 680 O O . LEU A 1 87 ? -0.628 -15.168 -0.350 1.00 95.75 87 LEU A O 1
ATOM 684 N N . ALA A 1 88 ? 0.939 -15.678 -1.891 1.00 95.81 88 ALA A N 1
ATOM 685 C CA . ALA A 1 88 ? 1.648 -16.680 -1.097 1.00 95.81 88 ALA A CA 1
ATOM 686 C C . ALA A 1 88 ? 2.739 -16.087 -0.185 1.00 95.81 88 ALA A C 1
ATOM 688 O O . ALA A 1 88 ? 3.267 -16.790 0.677 1.00 95.81 88 ALA A O 1
ATOM 689 N N . SER A 1 89 ? 3.100 -14.815 -0.368 1.00 95.69 89 SER A N 1
ATOM 690 C CA . SER A 1 89 ? 4.229 -14.211 0.335 1.00 95.69 89 SER A CA 1
ATOM 691 C C . SER A 1 89 ? 3.953 -13.924 1.816 1.00 95.69 89 SER A C 1
ATOM 693 O O . SER A 1 89 ? 2.856 -13.523 2.221 1.00 95.69 89 SER A O 1
ATOM 695 N N . SER A 1 90 ? 4.999 -14.065 2.633 1.00 94.94 90 SER A N 1
ATOM 696 C CA . SER A 1 90 ? 4.986 -13.714 4.058 1.00 94.94 90 SER A CA 1
ATOM 697 C C . SER A 1 90 ? 4.732 -12.220 4.274 1.00 94.94 90 SER A C 1
ATOM 699 O O . SER A 1 90 ? 3.942 -11.852 5.143 1.00 94.94 90 SER A O 1
ATOM 701 N N . TRP A 1 91 ? 5.344 -11.356 3.456 1.00 94.56 91 TRP A N 1
ATOM 702 C CA . TRP A 1 91 ? 5.190 -9.904 3.568 1.00 94.56 91 TRP A CA 1
ATOM 703 C C . TRP A 1 91 ? 3.747 -9.460 3.307 1.00 94.56 91 TRP A C 1
ATOM 705 O O . TRP A 1 91 ? 3.242 -8.584 4.005 1.00 94.56 91 TRP A O 1
ATOM 715 N N . TYR A 1 92 ? 3.049 -10.076 2.347 1.00 97.00 92 TYR A N 1
ATOM 716 C CA . TYR A 1 92 ? 1.644 -9.765 2.097 1.00 97.00 92 TYR A CA 1
ATOM 717 C C . TYR A 1 92 ? 0.764 -10.218 3.261 1.00 97.00 92 TYR A C 1
ATOM 719 O O . TYR A 1 92 ? -0.062 -9.447 3.749 1.00 97.00 92 TYR A O 1
ATOM 727 N N . ARG A 1 93 ? 0.993 -11.435 3.771 1.00 96.00 93 ARG A N 1
ATOM 728 C CA . ARG A 1 93 ? 0.300 -11.937 4.962 1.00 96.00 93 ARG A CA 1
ATOM 729 C C . ARG A 1 93 ? 0.482 -11.006 6.164 1.00 96.00 93 ARG A C 1
ATOM 731 O O . ARG A 1 93 ? -0.504 -10.685 6.823 1.00 96.00 93 A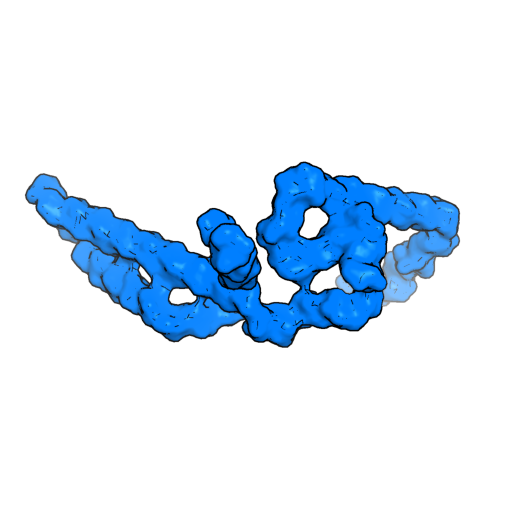RG A O 1
ATOM 738 N N . GLN A 1 94 ? 1.697 -10.505 6.391 1.00 95.62 94 GLN A N 1
ATOM 739 C CA . GLN A 1 94 ? 1.976 -9.530 7.447 1.00 95.62 94 GLN A CA 1
ATOM 740 C C . GLN A 1 94 ? 1.107 -8.272 7.296 1.00 95.62 94 GLN A C 1
ATOM 742 O O . GLN A 1 94 ? 0.560 -7.787 8.282 1.00 95.62 94 GLN A O 1
ATOM 747 N N . ARG A 1 95 ? 0.905 -7.757 6.075 1.00 96.62 95 ARG A N 1
ATOM 748 C CA . ARG A 1 95 ? 0.017 -6.599 5.846 1.00 96.62 95 ARG A CA 1
ATOM 749 C C . ARG A 1 95 ? -1.433 -6.876 6.236 1.00 96.62 95 ARG A C 1
ATOM 751 O O . ARG A 1 95 ? -2.105 -5.979 6.747 1.00 96.62 95 ARG A O 1
ATOM 758 N N . LEU A 1 96 ? -1.924 -8.093 6.004 1.00 97.75 96 LEU A N 1
ATOM 759 C CA . LEU A 1 96 ? -3.281 -8.489 6.397 1.00 97.75 96 LEU A CA 1
ATOM 760 C C . LEU A 1 96 ? -3.414 -8.613 7.919 1.00 97.75 96 LEU A C 1
ATOM 762 O O . LEU A 1 96 ? -4.404 -8.168 8.494 1.00 97.75 96 LEU A O 1
ATOM 766 N N . GLU A 1 97 ? -2.397 -9.160 8.580 1.00 96.94 97 GLU A N 1
ATOM 767 C CA . GLU A 1 97 ? -2.349 -9.272 10.041 1.00 96.94 97 GLU A CA 1
ATOM 768 C C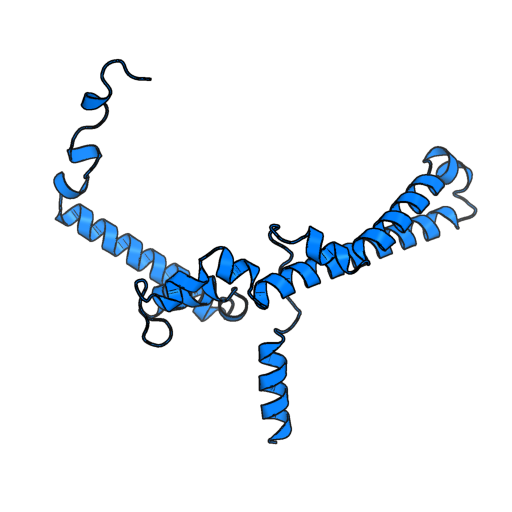 . GLU A 1 97 ? -2.263 -7.887 10.707 1.00 96.94 97 GLU A C 1
ATOM 770 O O . GLU A 1 97 ? -2.961 -7.618 11.686 1.00 96.94 97 GLU A O 1
ATOM 775 N N . VAL A 1 98 ? -1.491 -6.957 10.134 1.00 96.88 98 VAL A N 1
ATOM 776 C CA . VAL A 1 98 ? -1.446 -5.558 10.593 1.00 96.88 98 VAL A CA 1
ATOM 777 C C . VAL A 1 98 ? -2.797 -4.870 10.392 1.00 96.88 98 VAL A C 1
ATOM 779 O O . VAL A 1 98 ? -3.234 -4.124 11.270 1.00 96.88 98 VAL A O 1
ATOM 782 N N . GLN A 1 99 ? -3.483 -5.126 9.273 1.00 97.50 99 GLN A N 1
ATOM 783 C CA . GLN A 1 99 ? -4.825 -4.590 9.028 1.00 97.50 99 GLN A CA 1
ATOM 784 C C . GLN A 1 99 ? -5.802 -5.083 10.097 1.00 97.50 99 GLN A C 1
ATOM 786 O O . GLN A 1 99 ? -6.441 -4.264 10.753 1.00 97.50 99 GLN A O 1
ATOM 791 N N . GLN A 1 100 ? -5.825 -6.393 10.362 1.00 98.06 100 GLN A N 1
ATOM 792 C CA . GLN A 1 100 ? -6.634 -6.962 11.437 1.00 98.06 100 GLN A CA 1
ATOM 793 C C . GLN A 1 100 ? -6.317 -6.312 12.791 1.00 98.06 100 GLN A C 1
ATOM 795 O O . GLN A 1 100 ? -7.231 -5.932 13.521 1.00 98.06 100 GLN A O 1
ATOM 800 N N . ALA A 1 101 ? -5.039 -6.162 13.145 1.00 97.00 101 ALA A N 1
ATOM 801 C CA . ALA A 1 101 ? -4.649 -5.559 14.416 1.00 97.00 101 ALA A CA 1
ATOM 802 C C . ALA A 1 101 ? -5.148 -4.108 14.548 1.00 97.00 101 ALA A C 1
ATOM 804 O O . ALA A 1 101 ? -5.613 -3.703 15.618 1.00 97.00 101 ALA A O 1
ATOM 805 N N . ARG A 1 102 ? -5.094 -3.332 13.457 1.00 96.62 102 ARG A N 1
ATOM 806 C CA . ARG A 1 102 ? -5.628 -1.963 13.399 1.00 96.62 102 ARG A CA 1
ATOM 807 C C . ARG A 1 102 ? -7.148 -1.941 13.522 1.00 96.62 102 ARG A C 1
ATOM 809 O O . ARG A 1 102 ? -7.665 -1.129 14.288 1.00 96.62 102 ARG A O 1
ATOM 816 N N . ASP A 1 103 ? -7.845 -2.854 12.854 1.00 97.75 103 ASP A N 1
ATOM 817 C CA . ASP A 1 103 ? -9.303 -2.975 12.937 1.00 97.75 103 ASP A CA 1
ATOM 818 C C . ASP A 1 103 ? -9.747 -3.353 14.356 1.00 97.75 103 ASP A C 1
ATOM 820 O O . ASP A 1 103 ? -10.646 -2.730 14.922 1.00 97.75 103 ASP A O 1
ATOM 824 N N . VAL A 1 104 ? -9.059 -4.302 14.995 1.00 98.25 104 VAL A N 1
ATOM 825 C CA . VAL A 1 104 ? -9.290 -4.660 16.401 1.00 98.25 104 VAL A CA 1
ATOM 826 C C . VAL A 1 104 ? -9.072 -3.453 17.315 1.00 98.25 104 VAL A C 1
ATOM 828 O O . VAL A 1 104 ? -9.909 -3.177 18.176 1.00 98.25 104 VAL A O 1
ATOM 831 N N . ALA A 1 105 ? -7.974 -2.712 17.145 1.00 97.62 105 ALA A N 1
ATOM 832 C CA . ALA A 1 105 ? -7.690 -1.528 17.955 1.00 97.62 105 ALA A CA 1
ATOM 833 C C . ALA A 1 105 ? -8.752 -0.428 17.771 1.00 97.62 105 ALA A C 1
ATOM 835 O O . ALA A 1 105 ? -9.187 0.181 18.752 1.00 97.62 105 ALA A O 1
ATOM 836 N N . LEU A 1 106 ? -9.205 -0.208 16.534 1.00 97.88 106 LEU A N 1
ATOM 837 C CA . LEU A 1 106 ? -10.269 0.736 16.200 1.00 97.88 106 LEU A CA 1
ATOM 838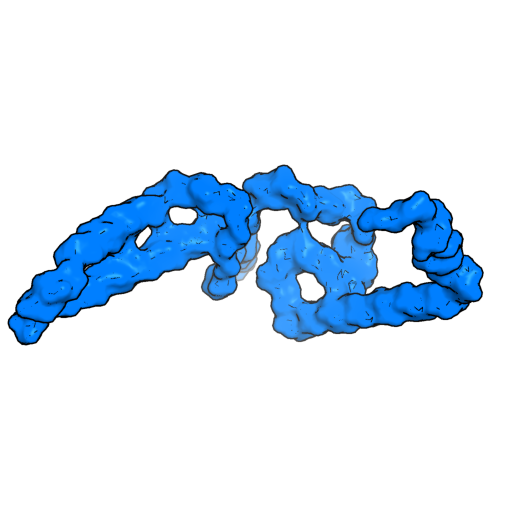 C C . LEU A 1 106 ? -11.584 0.365 16.895 1.00 97.88 106 LEU A C 1
ATOM 840 O O . LEU A 1 106 ? -12.162 1.191 17.602 1.00 97.88 106 LEU A O 1
ATOM 844 N N . TRP A 1 107 ? -12.033 -0.883 16.753 1.00 98.44 107 TRP A N 1
ATOM 845 C CA . TRP A 1 107 ? -13.302 -1.327 17.331 1.00 98.44 107 TRP A CA 1
ATOM 846 C C . TRP A 1 107 ? -13.261 -1.430 18.856 1.00 98.44 107 TRP A C 1
ATOM 848 O O . TRP A 1 107 ? -14.260 -1.124 19.506 1.00 98.44 107 TRP A O 1
ATOM 858 N N . ARG A 1 108 ? -12.107 -1.756 19.454 1.00 98.50 108 ARG A N 1
ATOM 859 C CA . ARG A 1 108 ? -11.914 -1.648 20.912 1.00 98.50 108 ARG A CA 1
ATOM 860 C C . ARG A 1 108 ? -12.111 -0.219 21.400 1.00 98.50 108 ARG A C 1
ATOM 862 O O . ARG A 1 108 ? -12.799 -0.024 22.397 1.00 98.50 108 ARG A O 1
ATOM 869 N N . ARG A 1 109 ? -11.552 0.769 20.692 1.00 98.31 109 ARG A N 1
ATOM 870 C CA . ARG A 1 109 ? -11.746 2.186 21.025 1.00 98.31 109 ARG A CA 1
ATOM 871 C C . ARG A 1 109 ? -13.218 2.584 20.918 1.00 98.31 109 ARG A C 1
ATOM 873 O O . ARG A 1 109 ? -13.740 3.170 21.853 1.00 98.31 109 ARG A O 1
ATOM 880 N N . HIS A 1 110 ? -13.910 2.189 19.848 1.00 97.94 110 HIS A N 1
ATOM 881 C CA . HIS A 1 110 ? -15.348 2.456 19.709 1.00 97.94 110 HIS A CA 1
ATOM 882 C C . HIS A 1 110 ? -16.183 1.880 20.856 1.00 97.94 110 HIS A C 1
ATOM 884 O O . HIS A 1 110 ? -17.050 2.574 21.381 1.00 97.94 110 HIS A O 1
ATOM 890 N N . VAL A 1 111 ? -15.917 0.635 21.260 1.00 98.25 111 VAL A N 1
ATOM 891 C CA . VAL A 1 111 ? -16.598 0.010 22.403 1.00 98.25 111 VAL A CA 1
ATOM 892 C C . VAL A 1 111 ? -16.320 0.793 23.689 1.00 98.25 111 VAL A C 1
ATOM 894 O O . VAL A 1 111 ? -17.269 1.163 24.376 1.00 98.25 111 VAL A O 1
ATOM 897 N N . ALA A 1 112 ? -15.053 1.106 23.973 1.00 97.94 112 ALA A N 1
ATOM 898 C CA . ALA A 1 112 ? -14.662 1.837 25.177 1.00 97.94 112 ALA A CA 1
ATOM 899 C C . ALA A 1 112 ? -15.287 3.242 25.245 1.00 97.94 112 ALA A C 1
ATOM 901 O O . ALA A 1 112 ? -15.808 3.634 26.288 1.00 97.94 112 ALA A O 1
ATOM 902 N N . ASP A 1 113 ? -15.285 3.982 24.134 1.00 96.31 113 ASP A N 1
ATOM 903 C CA . ASP A 1 113 ? -15.850 5.332 24.063 1.00 96.31 113 ASP A CA 1
ATOM 904 C C . ASP A 1 113 ? -17.371 5.318 24.294 1.00 96.31 113 ASP A C 1
ATOM 906 O O . ASP A 1 113 ? -17.903 6.151 25.033 1.00 96.31 113 ASP A O 1
ATOM 910 N N . LEU A 1 114 ? -18.080 4.349 23.699 1.00 95.69 114 LEU A N 1
ATOM 911 C CA . LEU A 1 114 ? -19.526 4.188 23.876 1.00 95.69 114 LEU A CA 1
ATOM 912 C C . LEU A 1 114 ? -19.881 3.777 25.309 1.00 95.69 114 LEU A C 1
ATOM 914 O O . LEU A 1 114 ? -20.792 4.358 25.898 1.00 95.69 114 LEU A O 1
ATOM 918 N N . GLU A 1 115 ? -19.154 2.822 25.891 1.00 95.56 115 GLU A N 1
ATOM 919 C CA . GLU A 1 115 ? -19.337 2.409 27.288 1.00 95.56 115 GLU A CA 1
ATOM 920 C C . GLU A 1 115 ? -19.101 3.577 28.249 1.00 95.56 115 GLU A C 1
ATOM 922 O O . GLU A 1 115 ? -19.931 3.838 29.122 1.00 95.56 115 GLU A O 1
ATOM 927 N N . ALA A 1 116 ? -18.016 4.329 28.048 1.00 94.69 116 ALA A N 1
ATOM 928 C CA . ALA A 1 116 ? -17.688 5.491 28.863 1.00 94.69 116 ALA A CA 1
ATOM 929 C C . ALA A 1 116 ? -18.738 6.604 28.745 1.00 94.69 116 ALA A C 1
ATOM 931 O O . ALA A 1 116 ? -19.024 7.281 29.734 1.00 94.69 116 ALA A O 1
ATOM 932 N N . PHE A 1 117 ? -19.322 6.811 27.561 1.00 93.50 117 PHE A N 1
ATOM 933 C CA . PHE A 1 117 ? -20.376 7.805 27.372 1.00 93.50 117 PHE A CA 1
ATOM 934 C C . PHE A 1 117 ? -21.687 7.387 28.048 1.00 93.50 117 PHE A C 1
ATOM 936 O O . PHE A 1 117 ? -22.291 8.207 28.738 1.00 93.50 117 PHE A O 1
ATOM 943 N N . ILE A 1 118 ? -22.107 6.128 27.879 1.00 92.50 118 ILE A N 1
ATOM 944 C CA . ILE A 1 118 ? -23.350 5.584 28.453 1.00 92.50 118 ILE A CA 1
ATOM 945 C C . ILE A 1 118 ? -23.282 5.536 29.985 1.00 92.50 118 ILE A C 1
ATOM 947 O O . ILE A 1 118 ? -24.278 5.800 30.651 1.00 92.50 118 ILE A O 1
ATOM 951 N N . ALA A 1 119 ? -22.114 5.236 30.559 1.00 91.56 119 ALA A N 1
ATOM 952 C CA . ALA A 1 119 ? -21.935 5.143 32.007 1.00 91.56 119 ALA A CA 1
ATOM 953 C C . ALA A 1 119 ? -22.029 6.496 32.743 1.00 91.56 119 ALA A C 1
ATOM 955 O O . ALA A 1 119 ? -22.051 6.522 33.975 1.00 91.56 119 ALA A O 1
ATOM 956 N N . ARG A 1 120 ? -22.068 7.630 32.027 1.00 92.38 120 ARG A N 1
ATOM 957 C CA . ARG A 1 120 ? -22.158 8.963 32.638 1.00 92.38 120 ARG A CA 1
ATOM 958 C C . ARG A 1 120 ? -23.593 9.254 33.097 1.00 92.38 120 ARG A C 1
ATOM 960 O O . ARG A 1 120 ? -24.477 9.357 32.248 1.00 92.38 120 ARG A O 1
ATOM 967 N N . PRO A 1 121 ? -23.830 9.504 34.401 1.00 81.69 121 PRO A N 1
ATOM 968 C CA . PRO A 1 121 ? -25.178 9.738 34.932 1.00 81.69 121 PRO A CA 1
ATOM 969 C C . PRO A 1 121 ? -25.913 10.913 34.272 1.00 81.69 121 PRO A C 1
ATOM 971 O O . PRO A 1 121 ? -27.128 10.880 34.124 1.00 81.69 121 PRO A O 1
ATOM 974 N N . SER A 1 122 ? -25.178 11.941 33.836 1.00 85.06 122 SER A N 1
ATOM 975 C CA . SER A 1 122 ? -25.721 13.128 33.167 1.00 85.06 122 SER A CA 1
ATOM 976 C C . SER A 1 122 ? -26.163 12.895 31.718 1.00 85.06 122 SER A C 1
ATOM 978 O O . SER A 1 122 ? -26.705 13.810 31.108 1.00 85.06 122 SER A O 1
ATOM 980 N N . HIS A 1 123 ? -25.894 11.722 31.134 1.00 81.94 123 HIS A N 1
ATOM 981 C CA . HIS A 1 123 ? -26.089 11.454 29.703 1.00 81.94 123 HIS A CA 1
ATOM 982 C C . HIS A 1 123 ? -27.180 10.415 29.406 1.00 81.94 123 HIS A C 1
ATOM 984 O O . HIS A 1 123 ? -27.310 10.008 28.255 1.00 81.94 123 HIS A O 1
ATOM 990 N N . GLY A 1 124 ? -27.965 9.982 30.399 1.00 79.25 124 GLY A N 1
ATOM 991 C CA . GLY A 1 124 ? -28.970 8.921 30.232 1.00 79.25 124 GLY A CA 1
ATOM 992 C C . GLY A 1 124 ? -29.977 9.192 29.106 1.00 79.25 124 GLY A C 1
ATOM 993 O O . GLY A 1 124 ? -30.079 8.397 28.172 1.00 79.25 124 GLY A O 1
ATOM 994 N N . ASP A 1 125 ? -30.655 10.342 29.144 1.00 82.88 125 ASP A N 1
ATOM 995 C CA . ASP A 1 125 ? -31.670 10.711 28.143 1.00 82.88 125 ASP A CA 1
ATOM 996 C C . ASP A 1 125 ? -31.070 10.852 26.737 1.00 82.88 125 ASP A C 1
ATOM 998 O O . ASP A 1 125 ? -31.647 10.413 25.742 1.00 82.88 125 ASP A O 1
ATOM 1002 N N . GLU A 1 126 ? -29.863 11.411 26.658 1.00 89.38 126 GLU A N 1
ATOM 1003 C CA . GLU A 1 126 ? -29.144 11.613 25.403 1.00 89.38 126 GLU A CA 1
ATOM 1004 C C . GLU A 1 126 ? -28.648 10.284 24.807 1.00 89.38 126 GLU A C 1
ATOM 1006 O O . GLU A 1 126 ? -28.731 10.067 23.597 1.00 89.38 126 GLU A O 1
ATOM 1011 N N . ALA A 1 127 ? -28.195 9.350 25.649 1.00 86.75 127 ALA A N 1
ATOM 1012 C CA . ALA A 1 127 ? -27.776 8.018 25.229 1.00 86.75 127 ALA A CA 1
ATOM 1013 C C . ALA A 1 127 ? -28.944 7.196 24.661 1.00 86.75 127 ALA A C 1
ATOM 1015 O O . ALA A 1 127 ? -28.765 6.479 23.670 1.00 86.75 127 ALA A O 1
ATOM 1016 N N . VAL A 1 128 ? -30.138 7.334 25.248 1.00 88.81 128 VAL A N 1
ATOM 1017 C CA . VAL A 1 128 ? -31.373 6.730 24.727 1.00 88.81 128 VAL A CA 1
ATOM 1018 C C . VAL A 1 128 ? -31.769 7.387 23.406 1.00 88.81 128 VAL A C 1
ATOM 1020 O O . VAL A 1 128 ? -31.977 6.686 22.416 1.00 88.81 128 VAL A O 1
ATOM 1023 N N . ARG A 1 129 ? -31.794 8.725 23.348 1.00 93.19 129 ARG A N 1
ATOM 1024 C CA . ARG A 1 129 ? -32.157 9.491 22.143 1.00 93.19 129 ARG A CA 1
ATOM 1025 C C . ARG A 1 129 ? -31.280 9.153 20.935 1.00 93.19 129 ARG A C 1
ATOM 1027 O O . ARG A 1 129 ? -31.770 9.115 19.810 1.00 93.19 129 ARG A O 1
ATOM 1034 N N . LEU A 1 130 ? -29.987 8.918 21.158 1.00 91.75 130 LEU A N 1
ATOM 1035 C CA . LEU A 1 130 ? -29.018 8.580 20.112 1.00 91.75 130 LEU A CA 1
ATOM 1036 C C . LEU A 1 130 ? -28.942 7.076 19.787 1.00 91.75 130 LEU A C 1
ATOM 1038 O O . LEU A 1 130 ? -28.188 6.694 18.886 1.00 91.75 130 LEU A O 1
ATOM 1042 N N . GLY A 1 131 ? -29.687 6.223 20.499 1.00 93.25 131 GLY A N 1
ATOM 1043 C CA . GLY A 1 131 ? -29.674 4.770 20.299 1.00 93.25 131 GLY A CA 1
ATOM 1044 C C . GLY A 1 131 ? -28.311 4.137 20.594 1.00 93.25 131 GLY A C 1
ATOM 1045 O O . GLY A 1 131 ? -27.861 3.246 19.870 1.00 93.25 131 GLY A O 1
ATOM 1046 N N . LEU A 1 132 ? -27.597 4.621 21.618 1.00 93.69 132 LEU A N 1
ATOM 1047 C CA . LEU A 1 132 ? -26.209 4.207 21.860 1.00 93.69 132 LEU A CA 1
ATOM 1048 C C . LEU A 1 132 ? -26.077 2.754 22.326 1.00 93.69 132 LEU A C 1
ATOM 1050 O O . LEU A 1 132 ? -25.041 2.141 22.077 1.00 93.69 132 LEU A O 1
ATOM 1054 N N . ALA A 1 133 ? -27.116 2.184 22.941 1.00 92.62 133 ALA A N 1
ATOM 1055 C CA . ALA A 1 133 ? -27.134 0.774 23.329 1.00 92.62 133 ALA A CA 1
ATOM 1056 C C . ALA A 1 133 ? -27.015 -0.157 22.108 1.00 92.62 133 ALA A C 1
ATOM 1058 O O . ALA A 1 133 ? -26.174 -1.058 22.097 1.00 92.62 133 ALA A O 1
ATOM 1059 N N . ASP A 1 134 ? -27.778 0.113 21.046 1.00 95.44 134 ASP A N 1
ATOM 1060 C CA . ASP A 1 134 ? -27.738 -0.678 19.811 1.00 95.44 134 ASP A CA 1
ATOM 1061 C C . ASP A 1 134 ? -26.401 -0.511 19.086 1.00 95.44 134 ASP A C 1
ATOM 1063 O O . ASP A 1 134 ? -25.811 -1.483 18.612 1.00 95.44 134 ASP A O 1
ATOM 1067 N N . ARG A 1 135 ? -25.870 0.717 19.054 1.00 96.19 135 ARG A N 1
ATOM 1068 C CA . ARG A 1 135 ? -24.544 0.992 18.479 1.00 96.19 135 ARG A CA 1
ATOM 1069 C C . ARG A 1 135 ? -23.434 0.277 19.243 1.00 96.19 135 ARG A C 1
ATOM 1071 O O . ARG A 1 135 ? -22.516 -0.246 18.619 1.00 96.19 135 ARG A O 1
ATOM 1078 N N . LEU A 1 136 ? -23.524 0.210 20.572 1.00 97.25 136 LEU A N 1
ATOM 1079 C CA . LEU A 1 136 ? -22.584 -0.547 21.398 1.00 97.25 136 LEU A CA 1
ATOM 1080 C C . LEU A 1 136 ? -22.676 -2.050 21.105 1.00 97.25 136 LEU A C 1
ATOM 1082 O O . LEU A 1 136 ? -21.644 -2.708 20.966 1.00 97.25 136 LEU A O 1
ATOM 1086 N N . ALA A 1 137 ? -23.885 -2.596 20.956 1.00 97.69 137 ALA A N 1
ATOM 1087 C CA . ALA A 1 137 ? -24.073 -3.994 20.573 1.00 97.69 137 ALA A CA 1
ATOM 1088 C C . ALA A 1 137 ? -23.453 -4.296 19.195 1.00 97.69 137 ALA A C 1
ATOM 1090 O O . ALA A 1 137 ? -22.711 -5.270 19.053 1.00 97.69 137 ALA A O 1
ATOM 1091 N N . GLN A 1 138 ? -23.673 -3.423 18.207 1.00 97.75 138 GLN A N 1
ATOM 1092 C CA . GLN A 1 138 ? -23.056 -3.527 16.880 1.00 97.75 138 GLN A CA 1
ATOM 1093 C C . GLN A 1 138 ? -21.527 -3.427 16.947 1.00 97.75 138 GLN A C 1
ATOM 1095 O O . GLN A 1 138 ? -20.831 -4.235 16.333 1.00 97.75 138 GLN A O 1
ATOM 1100 N N . ALA A 1 139 ? -20.993 -2.486 17.730 1.00 98.00 139 ALA A N 1
ATOM 1101 C CA . ALA A 1 139 ? -19.555 -2.316 17.900 1.00 98.00 139 ALA A CA 1
ATOM 1102 C C . ALA A 1 139 ? -18.900 -3.547 18.541 1.00 98.00 139 ALA A C 1
ATOM 1104 O O . ALA A 1 139 ? -17.841 -3.981 18.091 1.00 98.00 139 ALA A O 1
ATOM 1105 N N . ARG A 1 140 ? -19.546 -4.164 19.539 1.00 98.38 140 ARG A N 1
ATOM 1106 C CA . ARG A 1 140 ? -19.081 -5.421 20.149 1.00 98.38 140 ARG A CA 1
ATOM 1107 C C . ARG A 1 140 ? -19.140 -6.594 19.167 1.00 98.38 140 ARG A C 1
ATOM 1109 O O . ARG A 1 140 ? -18.185 -7.365 19.093 1.00 98.38 140 ARG A O 1
ATOM 1116 N N . ALA A 1 141 ? -20.216 -6.714 18.385 1.00 98.38 141 ALA A N 1
ATOM 1117 C CA . ALA A 1 141 ? -20.333 -7.745 17.352 1.00 98.38 141 ALA A CA 1
ATOM 1118 C C . ALA A 1 141 ? -19.250 -7.591 16.272 1.00 98.38 141 ALA A C 1
ATOM 1120 O O . ALA A 1 141 ? -18.656 -8.577 15.825 1.00 98.38 141 ALA A O 1
ATOM 1121 N N . MET A 1 142 ? -18.943 -6.351 15.889 1.00 98.12 142 MET A N 1
ATOM 1122 C CA . MET A 1 142 ? -17.884 -6.083 14.929 1.00 98.12 142 MET A CA 1
ATOM 1123 C C . MET A 1 142 ? -16.499 -6.326 15.510 1.00 98.12 142 MET A C 1
ATOM 1125 O O . MET A 1 142 ? -15.691 -6.979 14.859 1.00 98.12 142 MET A O 1
ATOM 1129 N N . LEU A 1 143 ? -16.251 -5.926 16.760 1.00 98.50 143 LEU A N 1
ATOM 1130 C CA . LEU A 1 143 ? -15.016 -6.262 17.463 1.00 98.50 143 LEU A CA 1
ATOM 1131 C C . LEU A 1 143 ? -14.776 -7.778 17.478 1.00 98.50 143 LEU A C 1
ATOM 1133 O O . LEU A 1 143 ? -13.671 -8.222 17.169 1.00 98.50 143 LEU A O 1
ATOM 1137 N N . ALA A 1 144 ? -15.804 -8.576 17.782 1.00 98.31 144 ALA A N 1
ATOM 1138 C CA . ALA A 1 144 ? -15.712 -10.033 17.720 1.00 98.31 144 ALA A CA 1
ATOM 1139 C C . ALA A 1 144 ? -15.395 -10.519 16.295 1.00 98.31 144 ALA A C 1
ATOM 1141 O O . ALA A 1 144 ? -14.507 -11.347 16.102 1.00 98.31 144 ALA A O 1
ATOM 1142 N N . THR A 1 145 ? -16.061 -9.942 15.293 1.00 98.12 145 THR A N 1
ATOM 1143 C CA . THR A 1 145 ? -15.885 -10.284 13.875 1.00 98.12 145 THR A CA 1
ATOM 1144 C C . THR A 1 145 ? -14.473 -10.001 13.360 1.00 98.12 145 THR A C 1
ATOM 1146 O O . THR A 1 145 ? -13.943 -10.814 12.603 1.00 98.12 145 THR A O 1
ATOM 1149 N N . VAL A 1 146 ? -13.865 -8.869 13.727 1.00 98.12 146 VAL A N 1
ATOM 1150 C CA . VAL A 1 146 ? -12.504 -8.509 13.286 1.00 98.12 146 VAL A CA 1
ATOM 1151 C C . VAL A 1 146 ? -11.424 -9.206 14.113 1.00 98.12 146 VAL A C 1
ATOM 1153 O O . VAL A 1 146 ? -10.340 -9.467 13.603 1.00 98.12 146 VAL A O 1
ATOM 1156 N N . SER A 1 147 ? -11.721 -9.573 15.364 1.00 97.75 147 SER A N 1
ATOM 1157 C CA . SER A 1 147 ? -10.793 -10.331 16.222 1.00 97.75 147 SER A CA 1
ATOM 1158 C C . SER A 1 147 ? -10.677 -11.805 15.826 1.00 97.75 147 SER A C 1
ATOM 1160 O O . SER A 1 147 ? -9.726 -12.472 16.229 1.00 97.75 147 SER A O 1
ATOM 1162 N N . ALA A 1 148 ? -11.641 -12.325 15.066 1.00 97.75 148 ALA A N 1
ATOM 1163 C CA . ALA A 1 148 ? -11.673 -13.718 14.647 1.00 97.75 148 ALA A CA 1
ATOM 1164 C C . ALA A 1 148 ? -10.572 -14.019 13.601 1.00 97.75 148 ALA A C 1
ATOM 1166 O O . ALA A 1 148 ? -10.374 -13.205 12.691 1.00 97.75 148 ALA A O 1
ATOM 1167 N N . PRO A 1 149 ? -9.863 -15.163 13.670 1.00 94.94 149 PRO A N 1
ATOM 1168 C CA . PRO A 1 149 ? -8.819 -15.525 12.700 1.00 94.94 149 PRO A CA 1
ATOM 1169 C C . PRO A 1 149 ? -9.294 -15.519 11.237 1.00 94.94 149 PRO A C 1
ATOM 1171 O O . PRO A 1 149 ? -8.543 -15.168 10.327 1.00 94.94 149 PRO A O 1
ATOM 1174 N N . GLU A 1 150 ? -10.569 -15.831 11.002 1.00 96.81 150 GLU A N 1
ATOM 1175 C CA . GLU A 1 150 ? -11.218 -15.841 9.687 1.00 96.81 150 GLU A CA 1
ATOM 1176 C C . GLU A 1 150 ? -11.264 -14.445 9.050 1.00 96.81 150 GLU A C 1
ATOM 1178 O O . GLU A 1 150 ? -11.449 -14.305 7.839 1.00 96.81 150 GLU A O 1
ATOM 1183 N N . HIS A 1 151 ? -11.093 -13.383 9.842 1.00 97.00 151 HIS A N 1
ATOM 1184 C CA . HIS A 1 151 ? -10.993 -12.032 9.315 1.00 97.00 151 HIS A CA 1
ATOM 1185 C C . HIS A 1 151 ? -9.779 -11.862 8.395 1.00 97.00 151 HIS A C 1
ATOM 1187 O O . HIS A 1 151 ? -9.945 -11.311 7.312 1.00 97.00 151 HIS A O 1
ATOM 1193 N N . VAL A 1 152 ? -8.614 -12.425 8.737 1.00 96.25 152 VAL A N 1
ATOM 1194 C CA . VAL A 1 152 ? -7.416 -12.374 7.873 1.00 96.25 152 VAL A CA 1
ATOM 1195 C C . VAL A 1 152 ? -7.673 -13.059 6.532 1.00 96.25 152 VAL A C 1
ATOM 1197 O O . VAL A 1 152 ? -7.278 -12.543 5.490 1.00 96.25 152 VAL A O 1
ATOM 1200 N N . VAL A 1 153 ? -8.401 -14.179 6.541 1.00 96.44 153 VAL A N 1
ATOM 1201 C CA . VAL A 1 153 ? -8.793 -14.890 5.313 1.00 96.44 153 VAL A CA 1
ATOM 1202 C C . VAL A 1 153 ? -9.713 -14.023 4.453 1.00 96.44 153 VAL A C 1
ATOM 1204 O O . VAL A 1 153 ? -9.511 -13.925 3.247 1.00 96.44 153 VAL A O 1
ATOM 1207 N N . ARG A 1 154 ? -10.685 -13.329 5.060 1.00 96.88 154 ARG A N 1
ATOM 1208 C CA . ARG A 1 154 ? -11.566 -12.392 4.336 1.00 96.88 154 ARG A CA 1
ATOM 1209 C C . ARG A 1 154 ? -10.830 -11.177 3.771 1.00 96.88 154 ARG A C 1
ATOM 1211 O O . ARG A 1 154 ? -11.283 -10.619 2.779 1.00 96.88 154 ARG A O 1
ATOM 1218 N N . LEU A 1 155 ? -9.729 -10.760 4.395 1.00 97.56 155 LEU A N 1
ATOM 1219 C CA . LEU A 1 155 ? -8.899 -9.656 3.910 1.00 97.56 155 LEU A CA 1
ATOM 1220 C C . LEU A 1 155 ? -8.007 -10.058 2.724 1.00 97.56 155 LEU A C 1
ATOM 1222 O O . LEU A 1 155 ? -7.431 -9.180 2.076 1.00 97.56 155 LEU A O 1
ATOM 1226 N N . GLN A 1 156 ? -7.885 -11.349 2.408 1.00 96.94 156 GLN A N 1
ATOM 1227 C CA . GLN A 1 156 ? -7.099 -11.805 1.267 1.00 96.94 156 GLN A CA 1
ATOM 1228 C C . GLN A 1 156 ? -7.666 -11.244 -0.048 1.00 96.94 156 GLN A C 1
ATOM 1230 O O . GLN A 1 156 ? -8.859 -11.324 -0.325 1.00 96.94 156 GLN A O 1
ATOM 1235 N N . GLY A 1 157 ? -6.796 -10.660 -0.870 1.00 95.88 157 GLY A N 1
ATOM 1236 C CA . GLY A 1 157 ? -7.160 -9.910 -2.075 1.00 95.88 157 GLY A CA 1
ATOM 1237 C C . GLY A 1 157 ? -7.305 -8.398 -1.861 1.00 95.88 157 GLY A C 1
ATOM 1238 O O . GLY A 1 157 ? -7.335 -7.657 -2.840 1.00 95.88 157 GLY A O 1
ATOM 1239 N N . THR A 1 158 ? -7.335 -7.917 -0.614 1.00 97.19 158 THR A N 1
ATOM 1240 C CA . THR A 1 158 ? -7.232 -6.480 -0.309 1.00 97.19 158 THR A CA 1
ATOM 1241 C C . THR A 1 158 ? -5.767 -6.032 -0.246 1.00 97.19 158 THR A C 1
ATOM 1243 O O . THR A 1 158 ? -4.851 -6.856 -0.263 1.00 97.19 158 THR A O 1
ATOM 1246 N N . ILE A 1 159 ? -5.527 -4.723 -0.141 1.00 96.00 159 ILE A N 1
ATOM 1247 C CA . ILE A 1 159 ? -4.175 -4.155 -0.004 1.00 96.00 159 ILE A CA 1
ATOM 1248 C C . ILE A 1 159 ? -3.541 -4.384 1.382 1.00 96.00 159 ILE A C 1
ATOM 1250 O O . ILE A 1 159 ? -2.324 -4.259 1.516 1.00 96.00 159 ILE A O 1
ATOM 1254 N N . GLY A 1 160 ? -4.343 -4.712 2.402 1.00 96.38 160 GLY A N 1
ATOM 1255 C CA . GLY A 1 160 ? -3.906 -4.750 3.799 1.00 96.38 160 GLY A CA 1
ATOM 1256 C C . GLY A 1 160 ? -3.421 -3.391 4.322 1.00 96.38 160 GLY A C 1
ATOM 1257 O O . GLY A 1 160 ? -3.643 -2.343 3.716 1.00 96.38 160 GLY A O 1
ATOM 1258 N N . ALA A 1 161 ? -2.712 -3.415 5.446 1.00 95.75 161 ALA A N 1
ATOM 1259 C CA . ALA A 1 161 ? -2.139 -2.231 6.069 1.00 95.75 161 ALA A CA 1
ATOM 1260 C C . ALA A 1 161 ? -0.618 -2.214 5.931 1.00 95.75 161 ALA A C 1
ATOM 1262 O O . ALA A 1 161 ? 0.029 -3.252 5.814 1.00 95.75 161 ALA A O 1
ATOM 1263 N N . ASP A 1 162 ? -0.043 -1.017 5.934 1.00 91.62 162 ASP A N 1
ATOM 1264 C CA . ASP A 1 162 ? 1.404 -0.848 6.019 1.00 91.62 162 ASP A CA 1
ATOM 1265 C C . ASP A 1 162 ? 1.914 -1.263 7.420 1.00 91.62 162 ASP A C 1
ATOM 1267 O O . ASP A 1 162 ? 1.376 -0.743 8.405 1.00 91.62 162 ASP A O 1
ATOM 1271 N N . PRO A 1 163 ? 2.910 -2.164 7.549 1.00 87.25 163 PRO A N 1
ATOM 1272 C CA . PRO A 1 163 ? 3.500 -2.554 8.830 1.00 87.25 163 PRO A CA 1
ATOM 1273 C C . PRO A 1 163 ? 4.315 -1.472 9.548 1.00 87.25 163 PRO A C 1
ATOM 1275 O O . PRO A 1 163 ? 4.776 -1.753 10.652 1.00 87.25 163 PRO A O 1
ATOM 1278 N N . MET A 1 164 ? 4.491 -0.280 8.964 1.00 77.06 164 MET A N 1
ATOM 1279 C CA . MET A 1 164 ? 5.254 0.854 9.498 1.00 77.06 164 MET A CA 1
ATOM 1280 C C . MET A 1 164 ? 5.266 0.917 11.034 1.00 77.06 164 MET A C 1
ATOM 1282 O O . MET A 1 164 ? 4.221 1.022 11.686 1.00 77.06 164 MET A O 1
ATOM 1286 N N . GLY A 1 165 ? 6.473 0.838 11.606 1.00 63.75 165 GLY A N 1
ATOM 1287 C CA . GLY A 1 165 ? 6.713 0.808 13.053 1.00 63.75 165 GLY A CA 1
ATOM 1288 C C . GLY A 1 165 ? 6.723 -0.589 13.692 1.00 63.75 165 GLY A C 1
ATOM 1289 O O . GLY A 1 165 ? 6.967 -0.703 14.893 1.00 63.75 165 GLY A O 1
ATOM 1290 N N . GLN A 1 166 ? 6.493 -1.661 12.927 1.00 57.41 166 GLN A N 1
ATOM 1291 C CA . GLN A 1 166 ? 6.613 -3.051 13.379 1.00 57.41 166 GLN A CA 1
ATOM 1292 C C . GLN A 1 166 ? 7.710 -3.765 12.577 1.00 57.41 166 GLN A C 1
ATOM 1294 O O . GLN A 1 166 ? 7.552 -4.018 11.387 1.00 57.41 166 GLN A O 1
ATOM 1299 N N . SER A 1 167 ? 8.823 -4.119 13.231 1.00 47.75 167 SER A N 1
ATOM 1300 C CA . SER A 1 167 ? 9.960 -4.778 12.568 1.00 47.75 167 SER A CA 1
ATOM 1301 C C . SER A 1 167 ? 9.564 -6.088 11.880 1.00 47.75 167 SER A C 1
ATOM 1303 O O . SER A 1 167 ? 8.802 -6.884 12.451 1.00 47.75 167 SER A O 1
ATOM 1305 N N . ARG A 1 168 ? 10.122 -6.315 10.680 1.00 58.62 168 ARG A N 1
ATOM 1306 C CA . ARG A 1 168 ? 9.923 -7.524 9.865 1.00 58.62 168 ARG A CA 1
ATOM 1307 C C . ARG A 1 168 ? 10.272 -8.790 10.664 1.00 58.62 168 ARG A C 1
ATOM 1309 O O . ARG A 1 168 ? 11.272 -8.789 11.389 1.00 58.62 168 ARG A O 1
ATOM 1316 N N . PRO A 1 169 ? 9.508 -9.891 10.528 1.00 48.97 169 PRO A N 1
ATOM 1317 C CA . PRO A 1 169 ? 9.838 -11.159 11.183 1.00 48.97 169 PRO A CA 1
ATOM 1318 C C . PRO A 1 169 ? 11.240 -11.666 10.815 1.00 48.97 169 PRO A C 1
ATOM 1320 O O . PRO A 1 169 ? 11.962 -12.158 11.679 1.00 48.97 169 PRO A O 1
ATOM 1323 N N . GLU A 1 170 ? 11.644 -11.484 9.554 1.00 48.75 170 GLU A N 1
ATOM 1324 C CA . GLU A 1 170 ? 12.948 -11.916 9.037 1.00 48.75 170 GLU A CA 1
ATOM 1325 C C . GLU A 1 170 ? 14.106 -11.150 9.695 1.00 48.75 170 GLU A C 1
ATOM 1327 O O . GLU A 1 170 ? 15.073 -11.770 10.125 1.00 48.75 170 GLU A O 1
ATOM 1332 N N . GLU A 1 171 ? 13.966 -9.840 9.921 1.00 48.25 171 GLU A N 1
ATOM 1333 C CA . GLU A 1 171 ? 14.970 -9.035 10.634 1.00 48.25 171 GLU A CA 1
ATOM 1334 C C . GLU A 1 171 ? 15.065 -9.343 12.130 1.00 48.25 171 GLU A C 1
ATOM 1336 O O . GLU A 1 171 ? 16.135 -9.179 12.721 1.00 48.25 171 GLU A O 1
ATOM 1341 N N . ARG A 1 172 ? 13.977 -9.793 12.774 1.00 41.28 172 ARG A N 1
ATOM 1342 C CA . ARG A 1 172 ? 14.048 -10.239 14.177 1.00 41.28 172 ARG A CA 1
ATOM 1343 C C . ARG A 1 172 ? 14.915 -11.480 14.314 1.00 41.28 172 ARG A C 1
ATOM 1345 O O . ARG A 1 172 ? 15.658 -11.569 15.287 1.00 41.28 172 ARG A O 1
ATOM 1352 N N . LEU A 1 173 ? 14.852 -12.398 13.348 1.00 39.81 173 LEU A N 1
ATOM 1353 C CA . LEU A 1 173 ? 15.677 -13.603 13.353 1.00 39.81 173 LEU A CA 1
ATOM 1354 C C . LEU A 1 173 ? 17.160 -13.255 13.168 1.00 39.81 173 LEU A C 1
ATOM 1356 O O . LEU A 1 173 ? 17.994 -13.723 13.941 1.00 39.81 173 LEU A O 1
ATOM 1360 N N . THR A 1 174 ? 17.498 -12.379 12.217 1.00 43.50 174 THR A N 1
ATOM 1361 C CA . THR A 1 174 ? 18.892 -11.962 11.977 1.00 43.50 174 THR A CA 1
ATOM 1362 C C . THR A 1 174 ? 19.465 -11.182 13.161 1.00 43.50 174 THR A C 1
ATOM 1364 O O . THR A 1 174 ? 20.562 -11.493 13.622 1.00 43.50 174 THR A O 1
ATOM 1367 N N . LYS A 1 175 ? 18.701 -10.241 13.736 1.00 43.38 175 LYS A N 1
ATOM 1368 C CA . LYS A 1 175 ? 19.135 -9.457 14.908 1.00 43.38 175 LYS A CA 1
ATOM 1369 C C . LYS A 1 175 ? 19.268 -10.312 16.178 1.00 43.38 175 LYS A C 1
ATOM 1371 O O . LYS A 1 175 ? 20.177 -10.078 16.970 1.00 43.38 175 LYS A O 1
ATOM 1376 N N . GLN A 1 176 ? 18.422 -11.329 16.374 1.00 42.53 176 GLN A N 1
ATOM 1377 C CA . GLN A 1 176 ? 18.555 -12.268 17.500 1.00 42.53 176 GLN A CA 1
ATOM 1378 C C . GLN A 1 176 ? 19.774 -13.188 17.356 1.00 42.53 176 GLN A C 1
ATOM 1380 O O . GLN A 1 176 ? 20.465 -13.436 18.343 1.00 42.53 176 GLN A O 1
ATOM 1385 N N . VAL A 1 177 ? 20.081 -13.651 16.141 1.00 47.38 177 VAL A N 1
ATOM 1386 C CA . VAL A 1 177 ? 21.266 -14.486 15.877 1.00 47.38 177 VAL A CA 1
ATOM 1387 C C . VAL A 1 177 ? 22.567 -13.685 16.010 1.00 47.38 177 VAL A C 1
ATOM 1389 O O . VAL A 1 177 ? 23.560 -14.225 16.493 1.00 47.38 177 VAL A O 1
ATOM 1392 N N . GLU A 1 178 ? 22.582 -12.403 15.640 1.00 41.19 178 GLU A N 1
ATOM 1393 C CA . GLU A 1 178 ? 23.748 -11.531 15.847 1.00 41.19 178 GLU A CA 1
ATOM 1394 C C . GLU A 1 178 ? 23.930 -11.104 17.309 1.00 41.19 178 GLU A C 1
ATOM 1396 O O . GLU A 1 178 ? 25.060 -11.047 17.792 1.00 41.19 178 GLU A O 1
ATOM 1401 N N . SER A 1 179 ? 22.840 -10.859 18.044 1.00 44.03 179 SER A N 1
ATOM 1402 C CA . SER A 1 179 ? 22.912 -10.509 19.468 1.00 44.03 179 SER A CA 1
ATOM 1403 C C . SER A 1 179 ? 23.259 -11.700 20.367 1.00 44.03 179 SER A C 1
ATOM 1405 O O . SER A 1 179 ? 23.753 -11.485 21.467 1.00 44.03 179 SER A O 1
ATOM 1407 N N . ALA A 1 180 ? 23.027 -12.937 19.916 1.00 49.81 180 ALA A N 1
ATOM 1408 C CA . ALA A 1 180 ? 23.446 -14.159 20.608 1.00 49.81 180 ALA A CA 1
ATOM 1409 C C . ALA A 1 180 ? 24.916 -14.548 20.335 1.00 49.81 180 ALA A C 1
ATOM 1411 O O . ALA A 1 180 ? 25.414 -15.511 20.915 1.00 49.81 180 ALA A O 1
ATOM 1412 N N . LYS A 1 181 ? 25.605 -13.824 19.441 1.00 46.38 181 LYS A N 1
ATOM 1413 C CA . LYS A 1 181 ? 27.029 -14.007 19.109 1.00 46.38 181 LYS A CA 1
ATOM 1414 C C . LYS A 1 181 ? 27.943 -12.934 19.725 1.00 46.38 181 LYS A C 1
ATOM 1416 O O . LYS A 1 181 ? 29.127 -12.909 19.391 1.00 46.38 181 LYS A O 1
ATOM 1421 N N . ARG A 1 182 ? 27.414 -12.054 20.582 1.00 43.03 182 ARG A N 1
ATOM 1422 C CA . ARG A 1 182 ? 28.184 -11.073 21.365 1.00 43.03 182 ARG A CA 1
ATOM 1423 C C . ARG A 1 182 ? 28.259 -11.469 22.829 1.00 43.03 182 ARG A C 1
ATOM 1425 O O . ARG A 1 182 ? 27.264 -12.037 23.325 1.00 43.03 182 ARG A O 1
#

Foldseek 3Di:
DDPDPPPPADPCRVPVCVVPVVVVVVVVVVVLVVQQVVLVVCVVVVVLVLDDPLVVQVSCCSNPVGDVNHHPPRVVSVLCPDPVNLLPDPVQLVLLVQLLVVQLVVLVVVLVVLVVQCPDPVCPVVCVVVVSVVVNVVSVVSSVVSNDPCSSVVCRVPSGHRCPPPDDPVVVVVVVVVVVVD

Radius of gyration: 26.33 Å; chains: 1; bounding box: 60×30×76 Å

Secondary structure (DSSP, 8-state):
--S-GGGSS-HHHH-GGGT-HHHHHHHHHHHHHHHHHHHHHHHHTSGGGTS-HHHHHHHHHHHHS-BTTB-TT-HHHHHTTSHHHHHH-HHHHHHHHHHHHHHHHHHHHHHHHHHHHHT-GGGHHHHHHTTHHHHHHHHHHHHHHHHSTHHHHHHTTS-----TTS--HHHHHHHHHHHTT-

pLDDT: mean 89.66, std 14.77, range [39.81, 98.5]

Sequence (182 aa):
MFDTPTVVFSPELLRPELQDREAFAAGMELIVESQRLAAQAYVDDGSIEEACPPLAAILTVMARGDWQGRGLDHPELRLLFTREHLLASSWYRQRLEVQQARDVALWRRHVADLEAFIARPSHGDEAVRLGLADRLAQARAMLATVSAPEHVVRLQGTIGADPMGQSRPEERLTKQVESAKR